Protein AF-A0A7J9MNH5-F1 (afdb_monomer_lite)

Sequence (83 aa):
MQLKQILANGKKRALNVGVVLIFPEGFELAPPDHLASNKHVHFLKYPIYIGENRGKGQIYPNGNKSNNKIYNATTTCIVSKII

Organism: Gossypium schwendimanii (NCBI:txid34291)

Secondary structure (DSSP, 8-state):
---EEE-TTS-EEEPPEEEEEEPPTT--PPPGGGTT--PPPPSS----EEEEEES--SB-TTSPBPSSSPPPPSSS-------

Radius of gyration: 22.14 Å; chains: 1; bounding box: 53×34×63 Å

pLDDT: mean 87.97, std 11.98, range [54.34, 97.5]

Foldseek 3Di:
DADWAQDQVRDTDHKDKDKDKDDPPPDDDDDPVCPPDPDDDDPDDDDMDMDMDIHDDQADPVRDGGPRDDDDDPDDDDDDDDD

InterPro domains:
  IPR002325 Cytochrome f [PR00610] (33-53)
  IPR002325 Cytochrome f [PR00610] (54-77)
  IPR002325 Cytochrome f [PS51010] (1-83)
  IPR024094 Cytochrome f large domain [PF16639] (2-37)
  IPR036826 Cytochrome f large domain superfamily [G3DSA:2.60.40.830] (1-36)
  IPR036826 Cytochrome f large domain superfamily [G3DSA:2.60.40.830] (37-79)
  IPR036826 Cytochrome f large domain superfamily [SSF49441] (2-68)

Structure (mmCIF, N/CA/C/O backbone):
data_AF-A0A7J9MNH5-F1
#
_entry.id   AF-A0A7J9MNH5-F1
#
loop_
_atom_site.group_PDB
_atom_site.id
_atom_site.type_symbol
_atom_site.label_atom_id
_atom_site.label_alt_id
_atom_site.label_comp_id
_atom_site.label_asym_id
_atom_site.label_entity_id
_atom_site.label_seq_id
_atom_site.pdbx_PDB_ins_code
_atom_site.Cartn_x
_atom_site.Cartn_y
_atom_site.Cartn_z
_atom_site.occupancy
_atom_site.B_iso_or_equiv
_atom_site.auth_seq_id
_atom_site.auth_comp_id
_atom_site.auth_asym_id
_atom_site.auth_atom_id
_atom_site.pdbx_PDB_model_num
ATOM 1 N N . MET A 1 1 ? 5.556 25.731 4.991 1.00 55.53 1 MET A N 1
ATOM 2 C CA . MET A 1 1 ? 5.443 24.725 6.076 1.00 55.53 1 MET A CA 1
ATOM 3 C C . MET A 1 1 ? 5.562 23.337 5.452 1.00 55.53 1 MET A C 1
ATOM 5 O O . MET A 1 1 ? 4.852 23.075 4.492 1.00 55.53 1 MET A O 1
ATOM 9 N N . GLN A 1 2 ? 6.472 22.475 5.913 1.00 76.12 2 GLN A N 1
ATOM 10 C CA . GLN A 1 2 ? 6.647 21.1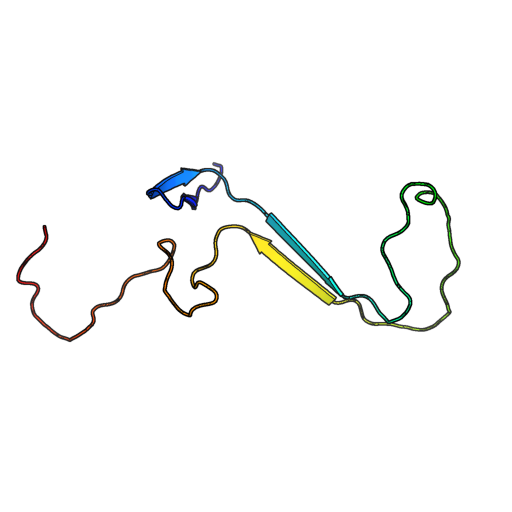40 5.321 1.00 76.12 2 GLN A CA 1
ATOM 11 C C . GLN A 1 2 ? 5.613 20.163 5.903 1.00 76.12 2 GLN A C 1
ATOM 13 O O . GLN A 1 2 ? 5.548 19.990 7.122 1.00 76.12 2 GLN A O 1
ATOM 18 N N . LEU A 1 3 ? 4.799 19.541 5.043 1.00 85.50 3 LEU A N 1
ATOM 19 C CA . LEU A 1 3 ? 3.800 18.548 5.452 1.00 85.50 3 LEU A CA 1
ATOM 20 C C . LEU A 1 3 ? 4.502 17.329 6.084 1.00 85.50 3 LEU A C 1
ATOM 22 O O . LEU A 1 3 ? 5.502 16.843 5.552 1.00 85.50 3 LEU A O 1
ATOM 26 N N . LYS A 1 4 ? 3.985 16.832 7.214 1.00 91.88 4 LYS A N 1
ATOM 27 C CA . LYS A 1 4 ? 4.504 15.650 7.928 1.00 91.88 4 LYS A CA 1
ATOM 28 C C . LYS A 1 4 ? 3.433 14.557 7.995 1.00 91.88 4 LYS A C 1
ATOM 30 O O . LYS A 1 4 ? 2.253 14.863 8.111 1.00 91.88 4 LYS A O 1
ATOM 35 N N . GLN A 1 5 ? 3.857 13.298 7.968 1.00 93.12 5 GLN A N 1
ATOM 36 C CA . GLN A 1 5 ? 3.025 12.098 8.101 1.00 93.12 5 GLN A CA 1
ATOM 37 C C . GLN A 1 5 ? 3.298 11.353 9.414 1.00 93.12 5 GLN A C 1
ATOM 39 O O . GLN A 1 5 ? 4.303 11.605 10.081 1.00 93.12 5 GLN A O 1
ATOM 44 N N . ILE A 1 6 ? 2.428 10.398 9.748 1.00 94.56 6 ILE A N 1
ATOM 45 C CA . ILE A 1 6 ? 2.529 9.548 10.939 1.00 94.56 6 ILE A CA 1
ATOM 46 C C . ILE A 1 6 ? 3.365 8.294 10.626 1.00 94.56 6 ILE A C 1
ATOM 48 O O . ILE A 1 6 ? 3.047 7.509 9.729 1.00 94.56 6 ILE A O 1
ATOM 52 N N . LEU A 1 7 ? 4.448 8.084 11.374 1.00 93.94 7 LEU A N 1
ATOM 53 C CA . LEU A 1 7 ? 5.288 6.887 11.286 1.00 93.94 7 LEU A CA 1
ATOM 54 C C . LEU A 1 7 ? 4.618 5.670 11.933 1.00 93.94 7 LEU A C 1
ATOM 56 O O . LEU A 1 7 ? 3.594 5.779 12.598 1.00 93.94 7 LEU A O 1
ATOM 60 N N . ALA A 1 8 ? 5.195 4.479 11.747 1.00 92.62 8 ALA A N 1
ATOM 61 C CA . ALA A 1 8 ? 4.681 3.246 12.361 1.00 92.62 8 ALA A CA 1
ATOM 62 C C . ALA A 1 8 ? 4.580 3.326 13.899 1.00 92.62 8 ALA A C 1
ATOM 64 O O . ALA A 1 8 ? 3.686 2.734 14.482 1.00 92.62 8 ALA A O 1
ATOM 65 N N . ASN A 1 9 ? 5.437 4.126 14.537 1.00 95.25 9 ASN A N 1
ATOM 66 C CA . ASN A 1 9 ? 5.446 4.365 15.983 1.00 95.25 9 ASN A CA 1
ATOM 67 C C . ASN A 1 9 ? 4.575 5.557 16.436 1.00 95.25 9 ASN A C 1
ATOM 69 O O . ASN A 1 9 ? 4.710 6.007 17.569 1.00 95.25 9 ASN A O 1
ATOM 73 N N . GLY A 1 10 ? 3.764 6.145 15.551 1.00 93.69 10 GLY A N 1
ATOM 74 C CA . GLY A 1 10 ? 2.909 7.297 15.866 1.00 93.69 10 GLY A CA 1
ATOM 75 C C . GLY A 1 10 ? 3.596 8.671 15.810 1.00 93.69 10 GLY A C 1
ATOM 76 O O . GLY A 1 10 ? 2.910 9.693 15.783 1.00 93.69 10 GLY A O 1
ATOM 77 N N . LYS A 1 11 ? 4.933 8.746 15.728 1.00 96.19 11 LYS A N 1
ATOM 78 C CA . LYS A 1 11 ? 5.659 10.029 15.636 1.00 96.19 11 LYS A CA 1
ATOM 79 C C . LYS A 1 11 ? 5.490 10.676 14.256 1.00 96.19 11 LYS A C 1
ATOM 81 O O . LYS A 1 11 ? 5.380 9.983 13.246 1.00 96.19 11 LYS A O 1
ATOM 86 N N . LYS A 1 12 ? 5.526 12.013 14.188 1.00 94.50 12 LYS A N 1
ATOM 87 C CA . LYS A 1 12 ? 5.433 12.766 12.922 1.00 94.50 12 LYS A CA 1
ATOM 88 C C . LYS A 1 12 ? 6.802 12.906 12.239 1.00 94.50 12 LYS A C 1
ATOM 90 O O . LYS A 1 12 ? 7.760 13.333 12.881 1.00 94.50 12 LYS A O 1
ATOM 95 N N . ARG A 1 13 ? 6.891 12.636 10.932 1.00 94.06 13 ARG A N 1
ATOM 96 C CA . ARG A 1 13 ? 8.106 12.839 10.104 1.00 94.06 13 ARG A CA 1
ATOM 97 C C . ARG A 1 13 ? 7.750 13.284 8.682 1.00 94.06 13 ARG A C 1
ATOM 99 O O . ARG A 1 13 ? 6.596 13.206 8.284 1.00 94.06 13 ARG A O 1
ATOM 106 N N . ALA A 1 14 ? 8.732 13.765 7.923 1.00 94.50 14 ALA A N 1
ATOM 107 C CA . ALA A 1 14 ? 8.595 14.037 6.493 1.00 94.50 14 ALA A CA 1
ATOM 108 C C . ALA A 1 14 ? 8.133 12.801 5.684 1.00 94.50 14 ALA A C 1
ATOM 110 O O . ALA A 1 14 ? 8.238 11.654 6.134 1.00 94.50 14 ALA A O 1
ATOM 111 N N . LEU A 1 15 ? 7.586 13.063 4.496 1.00 94.81 15 LEU A N 1
ATOM 112 C CA . LEU A 1 15 ? 7.102 12.047 3.565 1.00 94.81 15 LEU A CA 1
ATOM 113 C C . LEU A 1 15 ? 8.231 11.562 2.653 1.00 94.81 15 LEU A C 1
ATOM 115 O O . LEU A 1 15 ? 9.053 12.362 2.222 1.00 94.81 15 LEU A O 1
ATOM 119 N N . ASN A 1 16 ? 8.214 10.270 2.330 1.00 93.69 16 ASN A N 1
ATOM 120 C CA . ASN A 1 16 ? 9.048 9.694 1.275 1.00 93.69 16 ASN A CA 1
ATOM 121 C C . ASN A 1 16 ? 8.258 9.645 -0.040 1.00 93.69 16 ASN A C 1
ATOM 123 O O . ASN A 1 16 ? 7.026 9.716 -0.018 1.00 93.69 16 ASN A O 1
ATOM 127 N N . VAL A 1 17 ? 8.964 9.490 -1.156 1.00 95.31 17 VAL A N 1
ATOM 128 C CA . VAL A 1 17 ? 8.401 9.391 -2.510 1.00 95.31 17 VAL A CA 1
ATOM 129 C C . VAL A 1 17 ? 8.861 8.102 -3.188 1.00 95.31 17 VAL A C 1
ATOM 131 O O . VAL A 1 17 ? 9.911 7.564 -2.837 1.00 95.31 17 VAL A O 1
ATOM 134 N N . GLY A 1 18 ? 8.075 7.612 -4.140 1.00 95.19 18 GLY A N 1
ATOM 135 C CA . GLY A 1 18 ? 8.422 6.490 -5.006 1.00 95.19 18 GLY A CA 1
ATOM 136 C C . GLY A 1 18 ? 7.714 6.610 -6.352 1.00 95.19 18 GLY A C 1
ATOM 137 O O . GLY A 1 18 ? 6.648 7.223 -6.434 1.00 95.19 18 GLY A O 1
ATOM 138 N N . VAL A 1 19 ? 8.314 6.029 -7.388 1.00 97.06 19 VAL A N 1
ATOM 139 C CA . VAL A 1 19 ? 7.822 6.054 -8.770 1.00 97.06 19 VAL A CA 1
ATOM 140 C C . VAL A 1 19 ? 7.973 4.675 -9.407 1.00 97.06 19 VAL A C 1
ATOM 142 O O . VAL A 1 19 ? 8.904 3.936 -9.090 1.00 97.06 19 VAL A O 1
ATOM 145 N N . VAL A 1 20 ? 7.051 4.342 -10.301 1.00 96.25 20 VAL A N 1
ATOM 146 C CA . VAL A 1 20 ? 7.077 3.185 -11.191 1.00 96.25 20 VAL A CA 1
ATOM 147 C C . VAL A 1 20 ? 6.945 3.712 -12.615 1.00 96.25 20 VAL A C 1
ATOM 149 O O . VAL A 1 20 ? 6.015 4.459 -12.918 1.00 96.25 20 VAL A O 1
ATOM 152 N N . LEU A 1 21 ? 7.878 3.319 -13.477 1.00 94.44 21 LEU A N 1
ATOM 153 C CA . LEU A 1 21 ? 7.861 3.603 -14.909 1.00 94.44 21 LEU A CA 1
ATOM 154 C C . LEU A 1 21 ? 7.662 2.286 -15.650 1.00 94.44 21 LEU A C 1
ATOM 156 O O . LEU A 1 21 ? 8.376 1.319 -15.386 1.00 94.44 21 LEU A O 1
ATOM 160 N N . ILE A 1 22 ? 6.690 2.251 -16.554 1.00 93.56 22 ILE A N 1
ATOM 161 C CA . ILE A 1 22 ? 6.413 1.089 -17.398 1.00 93.56 22 ILE A CA 1
ATOM 162 C C . ILE A 1 22 ? 6.758 1.484 -18.824 1.00 93.56 22 ILE A C 1
ATOM 164 O O . ILE A 1 22 ? 6.133 2.381 -19.399 1.00 93.56 22 ILE A O 1
ATOM 168 N N . PHE A 1 23 ? 7.769 0.812 -19.361 1.00 90.81 23 PHE A N 1
ATOM 169 C CA . PHE A 1 23 ? 8.258 1.036 -20.708 1.00 90.81 23 PHE A CA 1
ATOM 170 C C . PHE A 1 23 ? 7.741 -0.029 -21.683 1.00 90.81 23 PHE A C 1
ATOM 172 O O . PHE A 1 23 ? 7.311 -1.103 -21.253 1.00 90.81 23 PHE A O 1
ATOM 179 N N . PRO A 1 24 ? 7.783 0.258 -22.994 1.00 90.69 24 PRO A N 1
ATOM 180 C CA . PRO A 1 24 ? 7.555 -0.744 -24.025 1.00 90.69 24 PRO A CA 1
ATOM 181 C C . PRO A 1 24 ? 8.576 -1.880 -23.936 1.00 90.69 24 PRO A C 1
ATOM 183 O O . PRO A 1 24 ? 9.674 -1.717 -23.408 1.00 90.69 24 PRO A O 1
ATOM 186 N N . GLU A 1 25 ? 8.226 -3.025 -24.508 1.00 84.31 25 GLU A N 1
ATOM 187 C CA . GLU A 1 25 ? 9.143 -4.154 -24.632 1.00 84.31 25 GLU A CA 1
ATOM 188 C C . GLU A 1 25 ? 10.451 -3.739 -25.336 1.00 84.31 25 GLU A C 1
ATOM 190 O O . GLU A 1 25 ? 10.435 -2.984 -26.310 1.00 84.31 25 GLU A O 1
ATOM 195 N N . GLY A 1 26 ? 11.590 -4.198 -24.810 1.00 83.50 26 GLY A N 1
ATOM 196 C CA . GLY A 1 26 ? 12.930 -3.849 -25.301 1.00 83.50 26 GLY A CA 1
ATOM 197 C C . GLY A 1 26 ? 13.532 -2.561 -24.720 1.00 83.50 26 GLY A C 1
ATOM 198 O O . GLY A 1 26 ? 14.696 -2.266 -24.994 1.00 83.50 26 GLY A O 1
ATOM 199 N N . PHE A 1 27 ? 12.789 -1.803 -23.908 1.00 86.00 27 PHE A N 1
ATOM 200 C CA . PHE A 1 27 ? 13.330 -0.678 -23.142 1.00 86.00 27 PHE A CA 1
ATOM 201 C C . PHE A 1 27 ? 13.717 -1.121 -21.733 1.00 86.00 27 PHE A C 1
ATOM 203 O O . PHE A 1 27 ? 12.903 -1.662 -20.988 1.00 86.00 27 PHE A O 1
ATOM 210 N N . GLU A 1 28 ? 14.951 -0.815 -21.346 1.00 86.44 28 GLU A N 1
ATOM 211 C CA . GLU A 1 28 ? 15.508 -1.171 -20.043 1.00 86.44 28 GLU A CA 1
ATOM 212 C C . GLU A 1 28 ? 16.327 -0.016 -19.461 1.00 86.44 28 GLU A C 1
ATOM 214 O O . GLU A 1 28 ? 16.692 0.936 -20.160 1.00 86.44 28 GLU A O 1
ATOM 219 N N . LEU A 1 29 ? 16.619 -0.094 -18.160 1.00 87.50 29 LEU A N 1
ATOM 220 C CA . LEU A 1 29 ? 17.500 0.873 -17.518 1.00 87.50 29 LEU A CA 1
ATOM 221 C C . LEU A 1 29 ? 18.915 0.726 -18.086 1.00 87.50 29 LEU A C 1
ATOM 223 O O . LEU A 1 29 ? 19.478 -0.367 -18.103 1.00 87.50 29 LEU A O 1
ATOM 227 N N . ALA A 1 30 ? 19.497 1.841 -18.525 1.00 86.44 30 ALA A N 1
ATOM 228 C CA . ALA A 1 30 ? 20.846 1.843 -19.067 1.00 86.44 30 ALA A CA 1
ATOM 229 C C . ALA A 1 30 ? 21.862 1.330 -18.024 1.00 86.44 30 ALA A C 1
ATOM 231 O O . ALA A 1 30 ? 21.819 1.770 -16.869 1.00 86.44 30 ALA A O 1
ATOM 232 N N . PRO A 1 31 ? 22.809 0.457 -18.417 1.00 87.00 31 PRO A N 1
ATOM 233 C CA . PRO A 1 31 ? 23.930 0.098 -17.559 1.00 87.00 31 PRO A CA 1
ATOM 234 C C . PRO A 1 31 ? 24.738 1.345 -17.143 1.00 87.00 31 PRO A C 1
ATOM 236 O O . PRO A 1 31 ? 24.849 2.279 -17.947 1.00 87.00 31 PRO A O 1
ATOM 239 N N . PRO A 1 32 ? 25.349 1.364 -15.941 1.00 83.56 32 PRO A N 1
ATOM 240 C CA . PRO A 1 32 ? 26.073 2.532 -15.420 1.00 83.56 32 PRO A CA 1
ATOM 241 C C . PRO A 1 32 ? 27.181 3.062 -16.342 1.00 83.56 32 PRO A C 1
ATOM 243 O O . PRO A 1 32 ? 27.401 4.268 -16.416 1.00 83.56 32 PRO A O 1
ATOM 246 N N . ASP A 1 33 ? 27.829 2.177 -17.100 1.00 82.81 33 ASP A N 1
ATOM 247 C CA . ASP A 1 33 ? 28.942 2.526 -17.993 1.00 82.81 33 ASP A CA 1
ATOM 248 C C . ASP A 1 33 ? 28.477 3.125 -19.338 1.00 82.81 33 ASP A C 1
ATOM 250 O O . ASP A 1 33 ? 29.285 3.587 -20.142 1.00 82.81 33 ASP A O 1
ATOM 254 N N . HIS A 1 34 ? 27.163 3.145 -19.599 1.00 70.12 34 HIS A N 1
ATOM 255 C CA . HIS A 1 34 ? 26.562 3.551 -20.876 1.00 70.12 34 HIS A CA 1
ATOM 256 C C . HIS A 1 34 ? 25.590 4.739 -20.764 1.00 70.12 34 HIS A C 1
ATOM 258 O O . HIS A 1 34 ? 24.795 4.977 -21.680 1.00 70.12 34 HIS A O 1
ATOM 264 N N . LEU A 1 35 ? 25.688 5.530 -19.689 1.00 68.50 35 LEU A N 1
ATOM 265 C CA . LEU A 1 35 ? 24.824 6.695 -19.422 1.00 68.50 35 LEU A CA 1
ATOM 266 C C . LEU A 1 35 ? 24.930 7.820 -20.474 1.00 68.50 35 LEU A C 1
ATOM 268 O O . LEU A 1 35 ? 24.078 8.703 -20.506 1.00 68.50 35 LEU A O 1
ATOM 272 N N . ALA A 1 36 ? 25.944 7.778 -21.348 1.00 63.34 36 ALA A N 1
ATOM 273 C CA . ALA A 1 36 ? 26.199 8.767 -22.401 1.00 63.34 36 ALA A CA 1
ATOM 274 C C . ALA A 1 36 ? 25.956 8.245 -23.835 1.00 63.34 36 ALA A C 1
ATOM 276 O O . ALA A 1 36 ? 26.497 8.797 -24.792 1.00 63.34 36 ALA A O 1
ATOM 277 N N . SER A 1 37 ? 25.174 7.175 -24.020 1.00 54.75 37 SER A N 1
ATOM 278 C CA . SER A 1 37 ? 24.883 6.661 -25.366 1.00 54.75 37 SER A CA 1
ATOM 279 C C . SER A 1 37 ? 23.548 7.191 -25.903 1.00 54.75 37 SER A C 1
ATOM 281 O O . SER A 1 37 ? 22.479 6.695 -25.558 1.00 54.75 37 SER A O 1
ATOM 283 N N . ASN A 1 38 ? 23.614 8.200 -26.782 1.00 57.12 38 ASN A N 1
ATOM 284 C CA . ASN A 1 38 ? 22.503 8.588 -27.659 1.00 57.12 38 ASN A CA 1
ATOM 285 C C . ASN A 1 38 ? 22.203 7.422 -28.611 1.00 57.12 38 ASN A C 1
ATOM 287 O O . ASN A 1 38 ? 22.775 7.324 -29.697 1.00 57.12 38 ASN A O 1
ATOM 291 N N . LYS A 1 39 ? 21.344 6.497 -28.182 1.00 57.28 39 LYS A N 1
ATOM 292 C CA . LYS A 1 39 ? 20.884 5.393 -29.022 1.00 57.28 39 LYS A CA 1
ATOM 293 C C . LYS A 1 39 ? 19.627 5.822 -29.769 1.00 57.28 39 LYS A C 1
ATOM 295 O O . LYS A 1 39 ? 18.642 6.246 -29.171 1.00 57.28 39 LYS A O 1
ATOM 300 N N . HIS A 1 40 ? 19.698 5.724 -31.091 1.00 54.34 40 HIS A N 1
ATOM 301 C CA . HIS A 1 40 ? 18.583 5.973 -31.992 1.00 54.34 40 HIS A CA 1
ATOM 302 C C . HIS A 1 40 ? 17.438 4.989 -31.715 1.00 54.34 40 HIS A C 1
ATOM 304 O O . HIS A 1 40 ? 17.646 3.779 -31.669 1.00 54.34 40 HIS A O 1
ATOM 310 N N . VAL A 1 41 ? 16.235 5.534 -31.536 1.00 59.81 41 VAL A N 1
ATOM 311 C CA . VAL A 1 41 ? 14.992 4.800 -31.270 1.00 59.81 41 VAL A CA 1
ATOM 312 C C . VAL A 1 41 ? 14.235 4.590 -32.586 1.00 59.81 41 VAL A C 1
ATOM 314 O O . VAL A 1 41 ? 14.279 5.438 -33.477 1.00 59.81 41 VAL A O 1
ATOM 317 N N . HIS A 1 42 ? 13.537 3.462 -32.711 1.00 60.72 42 HIS A N 1
ATOM 318 C CA . HIS A 1 42 ? 12.681 3.144 -33.855 1.00 60.72 42 HIS A CA 1
ATOM 319 C C . HIS A 1 42 ? 11.527 4.157 -34.016 1.00 60.72 42 HIS A C 1
ATOM 321 O O . HIS A 1 42 ? 10.940 4.611 -33.036 1.00 60.72 42 HIS A O 1
ATOM 327 N N . PHE A 1 43 ? 11.182 4.483 -35.268 1.00 62.41 43 PHE A N 1
ATOM 328 C CA . PHE A 1 43 ? 10.237 5.537 -35.676 1.00 62.41 43 PHE A CA 1
ATOM 329 C C . PHE A 1 43 ? 8.748 5.175 -35.485 1.00 62.41 43 PHE A C 1
ATOM 331 O O . PHE A 1 43 ? 7.948 5.313 -36.411 1.00 62.41 43 PHE A O 1
ATOM 338 N N . LEU A 1 44 ? 8.355 4.703 -34.300 1.00 72.75 44 LEU A N 1
ATOM 339 C CA . LEU A 1 44 ? 6.955 4.414 -33.965 1.00 72.75 44 LEU A CA 1
ATOM 340 C C . LEU A 1 44 ? 6.559 5.021 -32.612 1.00 72.75 44 LEU A C 1
ATOM 342 O O . LEU A 1 44 ? 7.391 5.265 -31.740 1.00 72.75 44 LEU A O 1
ATOM 346 N N . LYS A 1 45 ? 5.258 5.287 -32.447 1.00 77.19 45 LYS A N 1
ATOM 347 C CA . LYS A 1 45 ? 4.683 5.860 -31.226 1.00 77.19 45 LYS A CA 1
ATOM 348 C C . LYS A 1 45 ? 4.363 4.743 -30.234 1.00 77.19 45 LYS A C 1
ATOM 350 O O . LYS A 1 45 ? 3.429 3.978 -30.460 1.00 77.19 45 LYS A O 1
ATOM 355 N N . TYR A 1 46 ? 5.090 4.698 -29.123 1.00 84.62 46 TYR A N 1
ATOM 356 C CA . TYR A 1 46 ? 4.836 3.765 -28.026 1.00 84.62 46 TYR A CA 1
ATOM 357 C C . TYR A 1 46 ? 4.331 4.495 -26.770 1.00 84.62 46 TYR A C 1
ATOM 359 O O . TYR A 1 46 ? 4.776 5.615 -26.504 1.00 84.62 46 TYR A O 1
ATOM 367 N N . PRO A 1 47 ? 3.404 3.904 -25.992 1.00 89.69 47 PRO A N 1
ATOM 368 C CA . PRO A 1 47 ? 2.974 4.476 -24.722 1.00 89.69 47 PRO A CA 1
ATOM 369 C C . PRO A 1 47 ? 4.035 4.268 -23.632 1.00 89.69 47 PRO A C 1
ATOM 371 O O . PRO A 1 47 ? 4.724 3.252 -23.602 1.00 89.69 47 PRO A O 1
ATOM 374 N N . ILE A 1 48 ? 4.121 5.220 -22.704 1.00 91.94 48 ILE A N 1
ATOM 375 C CA . ILE A 1 48 ? 4.887 5.108 -21.458 1.00 91.94 48 ILE A CA 1
ATOM 376 C C . ILE A 1 48 ? 3.912 5.404 -20.322 1.00 91.94 48 ILE A C 1
ATOM 378 O O . ILE A 1 48 ? 3.203 6.413 -20.374 1.00 91.94 48 ILE A O 1
ATOM 382 N N . TYR A 1 49 ? 3.870 4.540 -19.307 1.00 94.81 49 TYR A N 1
ATOM 383 C CA . TYR A 1 49 ? 3.010 4.737 -18.137 1.00 94.81 49 TYR A CA 1
ATOM 384 C C . TYR A 1 49 ? 3.839 5.076 -16.903 1.00 94.81 49 TYR A C 1
ATOM 386 O O . TYR A 1 49 ? 4.934 4.547 -16.707 1.00 94.81 49 TYR A O 1
ATOM 394 N N . ILE A 1 50 ? 3.294 5.954 -16.060 1.00 96.06 50 ILE A N 1
ATOM 395 C CA . ILE A 1 50 ? 3.957 6.467 -14.862 1.00 96.06 50 ILE A CA 1
ATOM 396 C C . ILE A 1 50 ? 2.992 6.343 -13.685 1.00 96.06 50 ILE A C 1
ATOM 398 O O . ILE A 1 50 ? 1.851 6.802 -13.760 1.00 96.06 50 ILE A O 1
ATOM 402 N N . GLY A 1 51 ? 3.452 5.724 -12.601 1.00 96.25 51 GLY A N 1
ATOM 403 C CA . GLY A 1 51 ? 2.749 5.667 -11.324 1.00 96.25 51 GLY A CA 1
ATOM 404 C C . GLY A 1 51 ? 3.621 6.243 -10.218 1.00 96.25 51 GLY A C 1
ATOM 405 O O . GLY A 1 51 ? 4.768 5.843 -10.066 1.00 96.25 51 GLY A O 1
ATOM 406 N N . GLU A 1 52 ? 3.087 7.160 -9.420 1.00 96.75 52 GLU A N 1
ATOM 407 C CA . GLU A 1 52 ? 3.826 7.814 -8.338 1.00 96.75 52 GLU A CA 1
ATOM 408 C C . GLU A 1 52 ? 3.089 7.676 -7.008 1.00 96.75 52 GLU A C 1
ATOM 410 O O . GLU A 1 52 ? 1.860 7.617 -6.951 1.00 96.75 52 GLU A O 1
ATOM 415 N N . ASN A 1 53 ? 3.844 7.655 -5.912 1.00 95.38 53 ASN A N 1
ATOM 416 C CA . ASN A 1 53 ? 3.292 7.688 -4.566 1.00 95.38 53 ASN A CA 1
ATOM 417 C C . ASN A 1 53 ? 4.138 8.572 -3.647 1.00 95.38 53 ASN A C 1
ATOM 419 O O . ASN A 1 53 ? 5.369 8.576 -3.702 1.00 95.38 53 ASN A O 1
ATOM 423 N N . ARG A 1 54 ? 3.465 9.269 -2.729 1.00 95.62 54 ARG A N 1
ATOM 424 C CA . ARG A 1 54 ? 4.102 10.038 -1.662 1.00 95.62 54 ARG A CA 1
ATOM 425 C C . ARG A 1 54 ? 3.456 9.713 -0.322 1.00 95.62 54 ARG A C 1
ATOM 427 O O . ARG A 1 54 ? 2.263 9.919 -0.127 1.00 95.62 54 ARG A O 1
ATOM 434 N N . GLY A 1 55 ? 4.280 9.306 0.637 1.00 94.19 55 GLY A N 1
ATOM 435 C CA . GLY A 1 55 ? 3.840 8.921 1.975 1.00 94.19 55 GLY A CA 1
ATOM 436 C C . GLY A 1 55 ? 3.450 7.448 2.102 1.00 94.19 55 GLY A C 1
ATOM 437 O O . GLY A 1 55 ? 3.623 6.640 1.189 1.00 94.19 55 GLY A O 1
ATOM 438 N N . LYS A 1 56 ? 2.985 7.085 3.298 1.00 95.25 56 LYS A N 1
ATOM 439 C CA . LYS A 1 56 ? 2.622 5.711 3.658 1.00 95.25 56 LYS A CA 1
ATOM 440 C C . LYS A 1 56 ? 1.234 5.327 3.146 1.00 95.25 56 LYS A C 1
ATOM 442 O O . LYS A 1 56 ? 0.284 6.094 3.292 1.00 95.25 56 LYS A O 1
ATOM 447 N N . GLY A 1 57 ? 1.114 4.085 2.685 1.00 94.56 57 GLY A N 1
ATOM 448 C CA . GLY A 1 57 ? -0.161 3.481 2.306 1.00 94.56 57 GLY A CA 1
ATOM 449 C C . GLY A 1 57 ? -1.105 3.206 3.485 1.00 94.56 57 GLY A C 1
ATOM 450 O O . GLY A 1 57 ? -0.724 3.220 4.663 1.00 94.56 57 GLY A O 1
ATOM 451 N N . GLN A 1 58 ? -2.362 2.940 3.144 1.00 96.44 58 GLN A N 1
ATOM 452 C CA . GLN A 1 58 ? -3.477 2.758 4.077 1.00 96.44 58 GLN A CA 1
ATOM 453 C C . GLN A 1 58 ? -3.729 1.289 4.444 1.00 96.44 58 GLN A C 1
ATOM 455 O O . GLN A 1 58 ? -4.371 1.016 5.459 1.00 96.44 58 GLN A O 1
ATOM 460 N N . ILE A 1 59 ? -3.282 0.350 3.610 1.00 96.31 59 ILE A N 1
ATOM 461 C CA . ILE A 1 59 ? -3.568 -1.084 3.730 1.00 96.31 59 ILE A CA 1
ATOM 462 C C . ILE A 1 59 ? -2.277 -1.867 3.473 1.00 96.31 59 ILE A C 1
ATOM 464 O O . ILE A 1 59 ? -1.489 -1.503 2.600 1.00 96.31 59 ILE A O 1
ATOM 468 N N . TYR A 1 60 ? -2.053 -2.914 4.259 1.00 96.62 60 TYR A N 1
ATOM 469 C CA . TYR A 1 60 ? -0.958 -3.863 4.082 1.00 96.62 60 TYR A CA 1
ATOM 470 C C . TYR A 1 60 ? -1.318 -4.949 3.053 1.00 96.62 60 TYR A C 1
ATOM 472 O O . TYR A 1 60 ? -2.501 -5.202 2.837 1.00 96.62 60 TYR A O 1
ATOM 480 N N . PRO A 1 61 ? -0.337 -5.664 2.470 1.00 97.50 61 PRO A N 1
ATOM 481 C CA . PRO A 1 61 ? -0.614 -6.741 1.511 1.00 97.50 61 PRO A CA 1
ATOM 482 C C . PRO A 1 61 ? -1.523 -7.858 2.051 1.00 97.50 61 PRO A C 1
ATOM 484 O O . PRO A 1 61 ? -2.237 -8.491 1.287 1.00 97.50 61 PRO A O 1
ATOM 487 N N . ASN A 1 62 ? -1.546 -8.070 3.372 1.00 97.44 62 ASN A N 1
ATOM 488 C CA . ASN A 1 62 ? -2.446 -9.018 4.041 1.00 97.44 62 ASN A CA 1
ATOM 489 C C . ASN A 1 62 ? -3.882 -8.486 4.254 1.00 97.44 62 ASN A C 1
ATOM 491 O O . ASN A 1 62 ? -4.676 -9.135 4.926 1.00 97.44 62 ASN A O 1
ATOM 495 N N . GLY A 1 63 ? -4.210 -7.292 3.754 1.00 96.31 63 GLY A N 1
ATOM 496 C CA . GLY A 1 63 ? -5.522 -6.656 3.901 1.00 96.31 63 GLY A CA 1
ATOM 497 C C . GLY A 1 63 ? -5.718 -5.863 5.1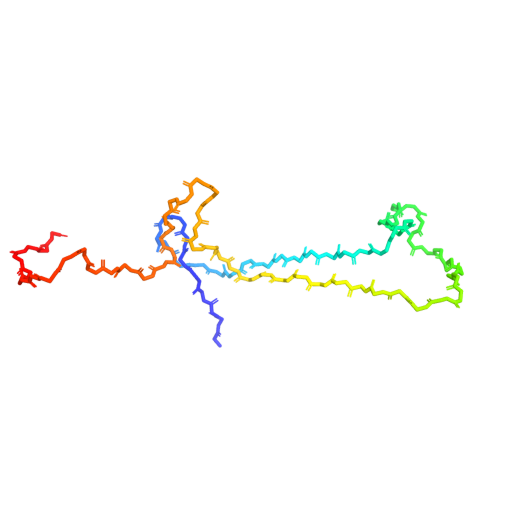98 1.00 96.31 63 GLY A C 1
ATOM 498 O O . GLY A 1 63 ? 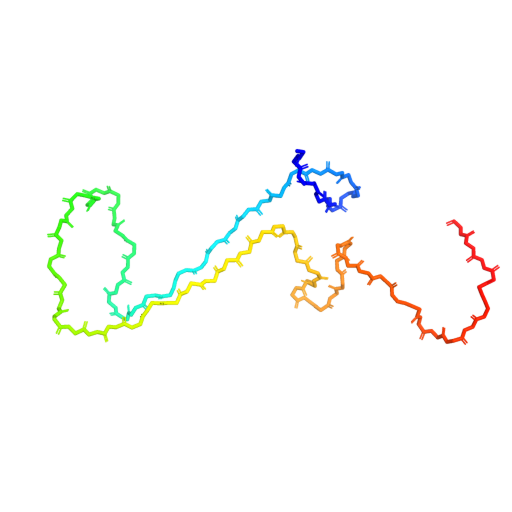-6.679 -5.095 5.305 1.00 96.31 63 GLY A O 1
ATOM 499 N N . ASN A 1 64 ? -4.804 -5.964 6.168 1.00 96.50 64 ASN A N 1
ATOM 500 C CA . ASN A 1 64 ? -4.929 -5.231 7.426 1.00 96.50 64 ASN A CA 1
ATOM 501 C C . ASN A 1 64 ? -4.734 -3.721 7.216 1.00 96.50 64 ASN A C 1
ATOM 503 O O . ASN A 1 64 ? -3.899 -3.278 6.424 1.00 96.50 64 ASN A O 1
ATOM 507 N N . LYS A 1 65 ? -5.501 -2.907 7.950 1.00 95.94 65 LYS A N 1
ATOM 508 C CA . LYS A 1 65 ? -5.412 -1.439 7.890 1.00 95.94 65 LYS A CA 1
ATOM 509 C C . LYS A 1 65 ? -4.140 -0.945 8.587 1.00 95.94 65 LYS A C 1
AT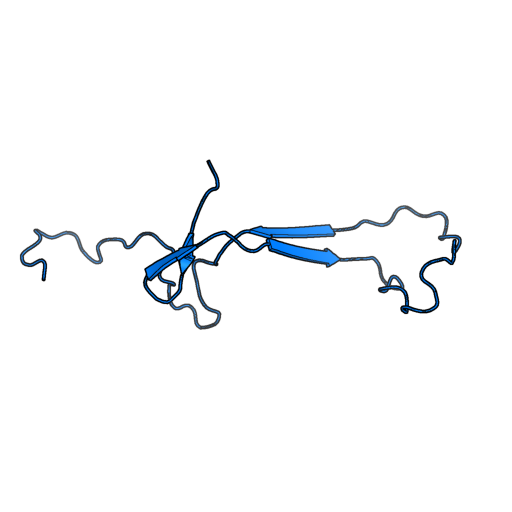OM 511 O O . LYS A 1 65 ? -3.761 -1.462 9.636 1.00 95.94 65 LYS A O 1
ATOM 516 N N . SER A 1 66 ? -3.511 0.085 8.028 1.00 96.19 66 SER A N 1
ATOM 517 C CA . SER A 1 66 ? -2.383 0.780 8.652 1.00 96.19 66 SER A CA 1
ATOM 518 C C . SER A 1 66 ? -2.854 1.845 9.646 1.00 96.19 66 SER A C 1
ATOM 520 O O . SER A 1 66 ? -4.035 2.182 9.720 1.00 96.19 66 SER A O 1
ATOM 522 N N . ASN A 1 67 ? -1.902 2.424 10.381 1.00 94.50 67 ASN A N 1
ATOM 523 C 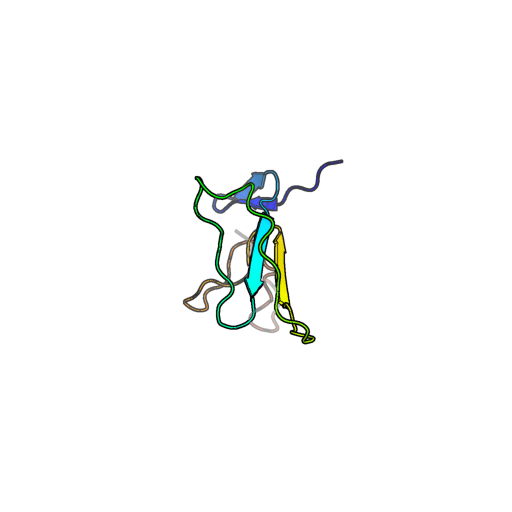CA . ASN A 1 67 ? -2.143 3.560 11.270 1.00 94.50 67 ASN A CA 1
ATOM 524 C C . ASN A 1 67 ? -2.261 4.916 10.543 1.00 94.50 67 ASN A C 1
ATOM 526 O O . ASN A 1 67 ? -2.365 5.950 11.196 1.00 94.50 67 ASN A O 1
ATOM 530 N N . ASN A 1 68 ? -2.220 4.926 9.205 1.00 93.38 68 ASN A N 1
ATOM 531 C CA . ASN A 1 68 ? -2.373 6.121 8.372 1.00 93.38 68 ASN A CA 1
ATOM 532 C C . ASN A 1 68 ? -3.724 6.112 7.633 1.00 93.38 68 ASN A C 1
ATOM 534 O O . ASN A 1 68 ? -3.794 6.352 6.427 1.00 93.38 68 ASN A O 1
ATOM 538 N N . LYS A 1 69 ? -4.800 5.765 8.344 1.00 93.19 69 LYS A N 1
ATOM 539 C CA . LYS A 1 69 ? -6.170 5.728 7.824 1.00 93.19 69 LYS A CA 1
ATOM 540 C C . LYS A 1 69 ? -7.146 6.223 8.893 1.00 93.19 69 LYS A C 1
ATOM 542 O O . LYS A 1 69 ? -6.858 6.162 10.083 1.00 93.19 69 LYS A O 1
ATOM 547 N N . ILE A 1 70 ? -8.312 6.681 8.453 1.00 95.06 70 ILE A N 1
ATOM 548 C CA . ILE A 1 70 ? -9.462 6.955 9.316 1.00 95.06 70 ILE A CA 1
ATOM 549 C C . ILE A 1 70 ? -10.040 5.625 9.834 1.00 95.06 70 ILE A C 1
ATOM 551 O O . ILE A 1 70 ? -10.212 4.667 9.070 1.00 95.06 70 ILE A O 1
ATOM 555 N N . TYR A 1 71 ? -10.338 5.577 11.132 1.00 93.94 71 TYR A N 1
ATOM 556 C CA . TYR A 1 71 ? -11.057 4.477 11.773 1.00 93.94 71 TYR A CA 1
ATOM 557 C C . TYR A 1 71 ? -12.547 4.821 11.852 1.00 93.94 71 TYR A C 1
ATOM 559 O O . TYR A 1 71 ? -12.908 5.902 12.306 1.00 93.94 71 TYR A O 1
ATOM 567 N N . ASN A 1 72 ? -13.398 3.893 11.412 1.00 93.38 72 ASN A N 1
ATOM 568 C CA . ASN A 1 72 ? -14.852 4.052 11.419 1.00 93.38 72 ASN A CA 1
ATOM 569 C C . ASN A 1 72 ? -15.461 3.244 12.569 1.00 93.38 72 ASN A C 1
ATOM 571 O O . ASN A 1 72 ? -14.891 2.224 12.968 1.00 93.38 72 ASN A O 1
ATOM 575 N N . ALA A 1 73 ? -16.634 3.664 13.047 1.00 93.88 73 ALA A N 1
ATOM 576 C CA . ALA A 1 73 ? -17.419 2.884 13.997 1.00 93.88 73 ALA A CA 1
ATOM 577 C C . ALA A 1 73 ? -17.795 1.521 13.396 1.00 93.88 73 ALA A C 1
ATOM 579 O O . ALA A 1 73 ? -18.092 1.412 12.205 1.00 93.88 73 ALA A O 1
ATOM 580 N N . THR A 1 74 ? -17.766 0.477 14.221 1.00 93.12 74 THR A N 1
ATOM 581 C CA . THR A 1 74 ? -18.136 -0.883 13.805 1.00 93.12 74 THR A CA 1
ATOM 582 C C . THR A 1 74 ? -19.645 -1.087 13.785 1.00 93.12 74 THR A C 1
ATOM 584 O O . THR A 1 74 ? -20.141 -1.879 12.992 1.00 93.12 74 THR A O 1
ATOM 587 N N . THR A 1 75 ? -20.373 -0.379 14.649 1.00 93.94 75 THR A N 1
ATOM 588 C CA . THR A 1 75 ? -21.824 -0.493 14.828 1.00 93.94 75 THR A CA 1
ATOM 589 C C . THR A 1 75 ? -22.410 0.856 15.239 1.00 93.94 75 THR A C 1
ATOM 591 O O . THR A 1 75 ? -21.695 1.718 15.755 1.00 93.94 75 THR A O 1
ATOM 594 N N . THR A 1 76 ? -23.711 1.047 15.014 1.00 96.06 76 THR A N 1
ATOM 595 C CA . THR A 1 76 ? -24.447 2.207 15.531 1.00 96.06 76 THR A CA 1
ATOM 596 C C . THR A 1 76 ? -24.730 1.988 17.011 1.00 96.06 76 THR A C 1
ATOM 598 O O . THR A 1 76 ? -25.520 1.117 17.369 1.00 96.06 76 THR A O 1
ATOM 601 N N . CYS A 1 77 ? -24.081 2.758 17.877 1.00 93.75 77 CYS A N 1
ATOM 602 C CA . CYS A 1 77 ? -24.254 2.651 19.321 1.00 93.75 77 CYS A CA 1
ATOM 603 C C . CYS A 1 77 ? -23.935 3.974 20.027 1.00 93.75 77 CYS A C 1
ATOM 605 O O . CYS A 1 77 ? -23.433 4.923 19.421 1.00 93.75 77 CYS A O 1
ATOM 607 N N . ILE A 1 78 ? -24.221 4.017 21.329 1.00 95.81 78 ILE A N 1
ATOM 608 C CA . ILE A 1 78 ? -23.753 5.077 22.226 1.00 95.81 78 ILE A CA 1
ATOM 609 C C . ILE A 1 78 ? -22.389 4.650 22.782 1.00 95.81 78 ILE A C 1
ATOM 611 O O . ILE A 1 78 ? -22.237 3.526 23.263 1.00 95.81 78 ILE A O 1
ATOM 615 N N . VAL A 1 79 ? -21.392 5.538 22.723 1.00 93.69 79 VAL A N 1
ATOM 616 C CA . VAL A 1 79 ? -20.041 5.265 23.239 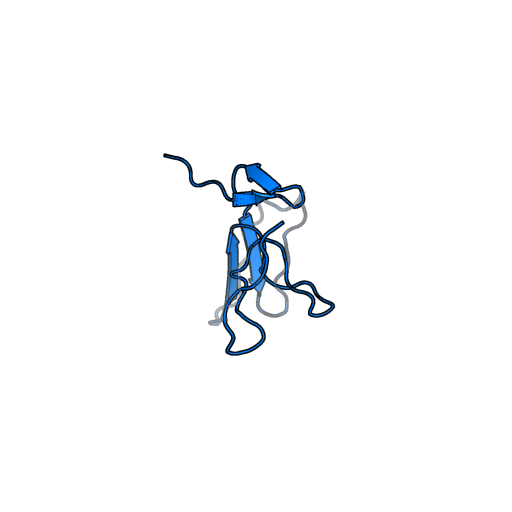1.00 93.69 79 VAL A CA 1
ATOM 617 C C . VAL A 1 79 ? -20.083 5.135 24.762 1.00 93.69 79 VAL A C 1
ATOM 619 O O . VAL A 1 79 ? -20.440 6.083 25.454 1.00 93.69 79 VAL A O 1
ATOM 622 N N . SER A 1 80 ? -19.693 3.971 25.284 1.00 94.62 80 SER A N 1
ATOM 623 C CA . SER A 1 80 ? -19.701 3.681 26.726 1.00 94.62 80 SER A CA 1
ATOM 624 C C . SER A 1 80 ? -18.344 3.868 27.408 1.00 94.62 80 SER A C 1
ATOM 626 O O . SER A 1 80 ? -18.293 4.056 28.622 1.00 94.62 80 SER A O 1
ATOM 628 N N . LYS A 1 81 ? -17.236 3.796 26.656 1.00 93.31 81 LYS A N 1
ATOM 629 C CA . LYS A 1 81 ? -15.878 3.846 27.212 1.00 93.31 81 LYS A CA 1
ATOM 630 C C . LYS A 1 81 ? -14.862 4.389 26.208 1.00 93.31 81 LYS A C 1
ATOM 632 O O . LYS A 1 81 ? -14.845 3.966 25.055 1.00 93.31 81 LYS A O 1
ATOM 637 N N . ILE A 1 82 ? -13.978 5.261 26.688 1.00 91.88 82 ILE A N 1
ATOM 638 C CA . ILE A 1 82 ? -12.714 5.637 26.045 1.00 91.88 82 ILE A CA 1
ATOM 639 C C . ILE A 1 82 ? -11.633 5.424 27.110 1.00 91.88 82 ILE A C 1
ATOM 641 O O . ILE A 1 82 ? -11.802 5.894 28.235 1.00 91.88 82 ILE A O 1
ATOM 645 N N . ILE A 1 83 ? -10.595 4.648 26.787 1.00 84.88 83 ILE A N 1
ATOM 646 C CA . ILE A 1 83 ? -9.453 4.352 27.672 1.00 84.88 83 ILE A CA 1
ATOM 647 C C . ILE A 1 83 ? -8.227 5.064 27.124 1.00 84.88 83 ILE A C 1
ATOM 649 O O . ILE A 1 83 ? -8.043 4.988 25.887 1.00 84.88 83 ILE A O 1
#